Protein AF-A0A4Y2KT86-F1 (afdb_monomer_lite)

InterPro domains:
  IPR012337 Ribonuclease H-like superfamily [SSF53098] (23-105)
  IPR036397 Ribonuclease H superfamily [G3DSA:3.30.420.10] (4-106)

Sequence (106 aa):
MVPKQKWEQGSLIALSKTASVSEWKGKLEKFHTVFQAELMGLKEAIIRASQGNEITKIWTDSLSSVMAVLDRHTPHQLVRDIQSLLPQNRNILVRWIKAHAGYRGS

Organism: Araneus ventricosus (NCBI:txid182803)

Foldseek 3Di:
DDDDDDDDDDWFKWKCQDPDTDTDDDDCPPPPDSLRVQLVVLLVSLVVLQVDPAQMEIETQDPVNVVLLVDPPDPDVSSVSVVVSCVVRVSYHYDYDHDDPDDDDD

pLDDT: mean 72.47, std 19.67, range [26.72, 92.44]

Secondary structure (DSSP, 8-state):
-PPP----SS--EEEESSS-EEE----GGG-SSHHHHHHHHHHHHHHHHHT-SS-EEEEE--HHHHHHHH-TT---HHHHHHHHHHHH-TTEEEEE--S-------

Structure (mmCIF, N/CA/C/O backbone):
data_AF-A0A4Y2KT86-F1
#
_entry.id   AF-A0A4Y2KT86-F1
#
loop_
_atom_site.group_PDB
_atom_site.id
_atom_site.type_symbol
_atom_site.label_atom_id
_atom_site.label_alt_id
_atom_site.label_comp_id
_atom_site.label_asym_id
_atom_site.label_entity_id
_atom_site.label_seq_id
_atom_site.pdbx_PDB_ins_code
_atom_site.Cartn_x
_atom_site.Cartn_y
_atom_site.Cartn_z
_atom_site.occupancy
_atom_site.B_iso_or_equiv
_atom_site.auth_seq_id
_atom_site.auth_comp_id
_atom_site.auth_asym_id
_atom_site.auth_atom_id
_atom_site.pdbx_PDB_model_num
ATOM 1 N N . MET A 1 1 ? -14.467 22.412 -7.698 1.00 26.72 1 MET A N 1
ATOM 2 C CA . MET A 1 1 ? -13.255 22.765 -8.471 1.00 26.72 1 MET A CA 1
ATOM 3 C C . MET A 1 1 ? -12.064 22.101 -7.803 1.00 26.72 1 MET A C 1
ATOM 5 O O . MET A 1 1 ? -11.781 22.430 -6.663 1.00 26.72 1 MET A O 1
ATOM 9 N N . VAL A 1 2 ? -11.429 21.130 -8.458 1.00 29.06 2 VAL A N 1
ATOM 10 C CA . VAL A 1 2 ? -10.185 20.498 -7.978 1.00 29.06 2 VAL A CA 1
ATOM 11 C C . VAL A 1 2 ? -9.026 21.181 -8.716 1.00 29.06 2 VAL A C 1
ATOM 13 O O . VAL A 1 2 ? -9.157 21.362 -9.931 1.00 29.06 2 VAL A O 1
ATOM 16 N N . PRO A 1 3 ? -7.939 21.621 -8.055 1.00 30.84 3 PRO A N 1
ATOM 17 C CA . PRO A 1 3 ? -6.892 22.369 -8.739 1.00 30.84 3 PRO A CA 1
ATOM 18 C C . PRO A 1 3 ? -6.116 21.461 -9.702 1.00 30.84 3 PRO A C 1
ATOM 20 O O . PRO A 1 3 ? -5.751 20.338 -9.361 1.00 30.84 3 PRO A O 1
ATOM 23 N N . LYS A 1 4 ? -5.844 21.971 -10.909 1.00 30.84 4 LYS A N 1
ATOM 24 C CA . LYS A 1 4 ? -4.879 21.394 -11.854 1.00 30.84 4 LYS A CA 1
ATOM 25 C C . LYS A 1 4 ? -3.469 21.625 -11.309 1.00 30.84 4 LYS A C 1
ATOM 27 O O . LYS A 1 4 ? -3.077 22.774 -11.130 1.00 30.84 4 LYS A O 1
ATOM 32 N N . GLN A 1 5 ? -2.700 20.561 -11.109 1.00 38.41 5 GLN A N 1
ATOM 33 C CA . GLN A 1 5 ? -1.267 20.638 -10.818 1.00 38.41 5 GLN A CA 1
ATOM 34 C C . GLN A 1 5 ? -0.475 19.961 -11.945 1.00 38.41 5 GLN A C 1
ATOM 36 O O . GLN A 1 5 ? -0.927 18.985 -12.542 1.00 38.41 5 GLN A O 1
ATOM 41 N N . LY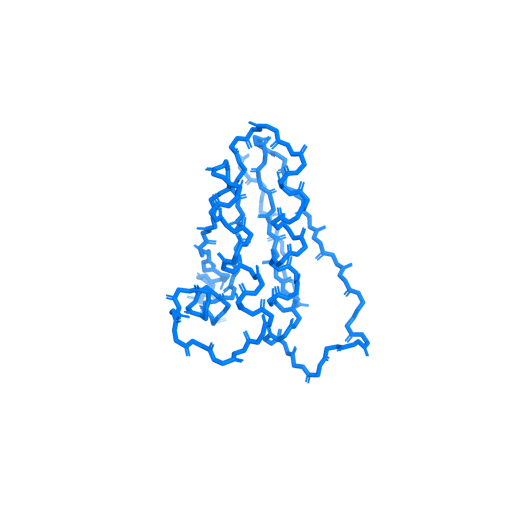S A 1 6 ? 0.648 20.588 -12.302 1.00 28.86 6 LYS A N 1
ATOM 42 C CA . LYS A 1 6 ? 1.642 20.164 -13.300 1.00 28.86 6 LYS A CA 1
ATOM 43 C C . LYS A 1 6 ? 2.625 19.211 -12.607 1.00 28.86 6 LYS A C 1
ATOM 45 O O . LYS A 1 6 ? 2.981 19.480 -11.463 1.00 28.86 6 LYS A O 1
ATOM 50 N N . TRP A 1 7 ? 3.066 18.147 -13.279 1.00 43.28 7 TRP A N 1
ATOM 51 C CA . TRP A 1 7 ? 3.847 17.067 -12.661 1.00 43.28 7 TRP A CA 1
ATOM 52 C C . TRP A 1 7 ? 5.129 16.780 -13.452 1.00 43.28 7 TRP A C 1
ATOM 54 O O . TRP A 1 7 ? 5.055 16.561 -14.659 1.00 43.28 7 TRP A O 1
ATOM 64 N N . GLU A 1 8 ? 6.277 16.750 -12.773 1.00 33.56 8 GLU A N 1
ATOM 65 C CA . GLU A 1 8 ? 7.565 16.274 -13.306 1.00 33.56 8 GLU A CA 1
ATOM 66 C C . GLU A 1 8 ? 8.086 15.091 -12.474 1.00 33.56 8 GLU A C 1
ATOM 68 O O . GLU A 1 8 ? 7.668 14.894 -11.333 1.00 33.56 8 GLU A O 1
ATOM 73 N N . GLN A 1 9 ? 8.934 14.265 -13.096 1.00 36.78 9 GLN A N 1
ATOM 74 C CA . GLN A 1 9 ? 9.235 12.875 -12.736 1.00 36.78 9 GLN A CA 1
ATOM 75 C C . GLN A 1 9 ? 9.608 12.617 -11.256 1.00 36.78 9 GLN A C 1
ATOM 77 O O . GLN A 1 9 ? 10.569 13.169 -10.727 1.00 36.78 9 GLN A O 1
ATOM 82 N N . GLY A 1 10 ? 8.894 11.664 -10.638 1.00 42.84 10 GLY A N 1
ATOM 83 C CA . GLY A 1 10 ? 9.162 11.042 -9.334 1.00 42.84 10 GLY A CA 1
ATOM 84 C C . GLY A 1 10 ? 8.023 10.078 -8.957 1.00 42.84 10 GLY A C 1
ATOM 85 O O . GLY A 1 10 ? 6.878 10.351 -9.297 1.00 42.84 10 GLY A O 1
ATOM 86 N N . SER A 1 11 ? 8.320 8.945 -8.305 1.00 50.09 11 SER A N 1
ATOM 87 C CA . SER A 1 11 ? 7.314 7.969 -7.830 1.00 50.09 11 SER A CA 1
ATOM 88 C C . SER A 1 11 ? 6.321 8.644 -6.875 1.00 50.09 11 SER A C 1
ATOM 90 O O . SER A 1 11 ? 6.736 9.122 -5.816 1.00 50.09 11 SER A O 1
ATOM 92 N N . LEU A 1 12 ? 5.025 8.657 -7.205 1.00 55.06 12 LEU A N 1
ATOM 93 C CA . LEU A 1 12 ? 3.997 9.339 -6.415 1.00 55.06 12 LEU A CA 1
ATOM 94 C C . LEU A 1 12 ? 3.240 8.358 -5.515 1.00 55.06 12 LEU A C 1
ATOM 96 O O . LEU A 1 12 ? 2.549 7.446 -5.972 1.00 55.06 12 LEU A O 1
ATOM 100 N N . ILE A 1 13 ? 3.307 8.599 -4.205 1.00 59.34 13 ILE A N 1
ATOM 101 C CA . ILE A 1 13 ? 2.448 7.930 -3.226 1.00 59.34 13 ILE A CA 1
ATOM 102 C C . ILE A 1 13 ? 1.647 8.998 -2.505 1.00 59.34 13 ILE A C 1
ATOM 104 O O . ILE A 1 13 ? 2.206 9.843 -1.807 1.00 59.34 13 ILE A O 1
ATOM 108 N N . ALA A 1 14 ? 0.334 8.960 -2.709 1.00 58.41 14 ALA A N 1
ATOM 109 C CA . ALA A 1 14 ? -0.605 9.907 -2.134 1.00 58.41 14 ALA A CA 1
ATOM 110 C C . ALA A 1 14 ? -1.429 9.219 -1.043 1.00 58.41 14 ALA A C 1
ATOM 112 O O . ALA A 1 14 ? -2.161 8.258 -1.297 1.00 58.41 14 ALA A O 1
ATOM 113 N N . LEU A 1 15 ? -1.334 9.735 0.179 1.00 57.09 15 LEU A N 1
ATOM 114 C CA . LEU A 1 15 ? -2.203 9.349 1.288 1.00 57.09 15 LEU A CA 1
ATOM 115 C C . LEU A 1 15 ? -3.407 10.286 1.323 1.00 57.09 15 LEU A C 1
ATOM 117 O O . LEU A 1 15 ? -3.222 11.497 1.332 1.00 57.09 15 LEU A O 1
ATOM 121 N N . SER A 1 16 ? -4.625 9.743 1.358 1.00 51.41 16 SER A N 1
ATOM 122 C CA . SER A 1 16 ? -5.846 10.527 1.566 1.00 51.41 16 SER A CA 1
ATOM 123 C C . SER A 1 16 ? -6.540 10.096 2.852 1.00 51.41 16 SER A C 1
ATOM 125 O O . SER A 1 16 ? -7.002 8.955 2.963 1.00 51.41 16 SER A O 1
ATOM 127 N N . LYS A 1 17 ? -6.626 11.024 3.811 1.00 53.59 17 LYS A N 1
ATOM 128 C CA . LYS A 1 17 ? -7.200 10.801 5.147 1.00 53.59 17 LYS A CA 1
ATOM 129 C C . LYS A 1 17 ? -8.421 11.693 5.411 1.00 53.59 17 LYS A C 1
ATOM 131 O O . LYS A 1 17 ? -8.545 12.280 6.467 1.00 53.59 17 LYS A O 1
ATOM 136 N N . THR A 1 18 ? -9.320 11.802 4.428 1.00 43.84 18 THR A N 1
ATOM 137 C CA . THR A 1 18 ? -10.323 12.882 4.270 1.00 43.84 18 THR A CA 1
ATOM 138 C C . THR A 1 18 ? -9.672 14.177 3.755 1.00 43.84 18 THR A C 1
ATOM 140 O O . THR A 1 18 ? -8.992 14.901 4.470 1.00 43.84 18 THR A O 1
ATOM 143 N N . ALA A 1 19 ? -9.796 14.410 2.442 1.00 43.72 19 ALA A N 1
ATOM 144 C CA . ALA A 1 19 ? -9.389 15.610 1.686 1.00 43.72 19 ALA A CA 1
ATOM 145 C C . ALA A 1 19 ? -7.926 16.125 1.771 1.00 43.72 19 ALA A C 1
ATOM 147 O O . ALA A 1 19 ? -7.555 16.965 0.956 1.00 43.72 19 ALA A O 1
ATOM 148 N N . SER A 1 20 ? -7.073 15.622 2.664 1.00 44.66 20 SER A N 1
ATOM 149 C CA . SER A 1 20 ? -5.654 15.986 2.756 1.00 44.66 20 SER A CA 1
ATOM 150 C C . SER A 1 20 ? -4.798 14.969 2.001 1.00 44.66 20 SER A C 1
ATOM 152 O O . SER A 1 20 ? -4.875 13.772 2.274 1.00 44.66 20 SER A O 1
ATOM 154 N N . VAL A 1 21 ? -4.029 15.446 1.016 1.00 51.00 21 VAL A N 1
ATOM 155 C CA . VAL A 1 21 ? -3.038 14.662 0.264 1.00 51.00 21 VAL A CA 1
ATOM 156 C C . VAL A 1 21 ? -1.668 14.942 0.868 1.00 51.00 21 VAL A C 1
ATOM 158 O O . VAL A 1 21 ? -1.242 16.096 0.878 1.00 51.00 21 VAL A O 1
ATOM 161 N N . SER A 1 22 ? -0.976 13.918 1.366 1.00 54.06 22 SER A N 1
ATOM 162 C CA . SER A 1 22 ? 0.435 14.036 1.752 1.00 54.06 22 SER A CA 1
ATOM 163 C C . SER A 1 22 ? 1.337 13.312 0.753 1.00 54.06 22 SER A C 1
ATOM 165 O O . SER A 1 22 ? 1.059 12.180 0.354 1.00 54.06 22 SER A O 1
ATOM 167 N N . GLU A 1 23 ? 2.395 14.007 0.328 1.00 57.62 23 GLU A N 1
ATOM 168 C CA . GLU A 1 23 ? 3.458 13.498 -0.541 1.00 57.62 23 GLU A CA 1
ATOM 169 C C . GLU A 1 23 ? 4.608 12.986 0.332 1.00 57.62 23 GLU A C 1
ATOM 171 O O . GLU A 1 23 ? 5.045 13.668 1.264 1.00 57.62 23 GLU A O 1
ATOM 176 N N . TRP A 1 24 ? 5.116 11.789 0.034 1.00 58.12 24 TRP A N 1
ATOM 177 C CA . TRP A 1 24 ? 6.326 11.274 0.667 1.00 58.12 24 TRP A CA 1
ATOM 178 C C . TRP A 1 24 ? 7.514 11.351 -0.291 1.00 58.12 24 TRP A C 1
ATOM 180 O O . TRP A 1 24 ? 7.457 10.835 -1.404 1.00 58.12 24 TRP A O 1
ATOM 190 N N . LYS A 1 25 ? 8.610 11.964 0.170 1.00 56.00 25 LYS A N 1
ATOM 191 C CA . LYS A 1 25 ? 9.894 12.031 -0.536 1.00 56.00 25 LYS A CA 1
ATOM 192 C C . LYS A 1 25 ? 10.975 11.397 0.334 1.00 56.00 25 LYS A C 1
ATOM 194 O O . LYS A 1 25 ? 11.408 11.984 1.322 1.00 56.00 25 LYS A O 1
ATOM 199 N N . GLY A 1 26 ? 11.383 10.182 -0.017 1.00 55.66 26 GLY A N 1
ATOM 200 C CA . GLY A 1 26 ? 12.488 9.472 0.627 1.00 55.66 26 GLY A CA 1
ATOM 201 C C . GLY A 1 26 ? 13.805 9.641 -0.117 1.00 55.66 26 GLY A C 1
ATOM 202 O O . GLY A 1 26 ? 13.828 9.729 -1.344 1.00 55.66 26 GLY A O 1
ATOM 203 N N . LYS A 1 27 ? 14.922 9.643 0.618 1.00 54.16 27 LYS A N 1
ATOM 204 C CA . LYS A 1 27 ? 16.263 9.653 0.023 1.00 54.16 27 LYS A CA 1
ATOM 205 C C . LYS A 1 27 ? 16.544 8.289 -0.625 1.00 54.16 27 LYS A C 1
ATOM 207 O O . LYS A 1 27 ? 16.510 7.263 0.051 1.00 54.16 27 LYS A O 1
ATOM 212 N N . LEU A 1 28 ? 16.828 8.295 -1.927 1.00 54.25 28 LEU A N 1
ATOM 213 C CA . LEU A 1 28 ? 17.017 7.099 -2.760 1.00 54.25 28 LEU A CA 1
ATOM 214 C C . LEU A 1 28 ? 18.345 6.355 -2.539 1.00 54.25 28 LEU A C 1
ATOM 216 O O . LEU A 1 28 ? 18.517 5.280 -3.096 1.00 54.25 28 LEU A O 1
ATOM 220 N N . GLU A 1 29 ? 19.269 6.879 -1.726 1.00 53.88 29 GLU A N 1
ATOM 221 C CA . GLU A 1 29 ? 20.651 6.367 -1.605 1.00 53.88 29 GLU A CA 1
ATOM 222 C C . GLU A 1 29 ? 20.775 4.883 -1.203 1.00 53.88 29 GLU A C 1
ATOM 224 O O . GLU A 1 29 ? 21.845 4.305 -1.359 1.00 53.88 29 GLU A O 1
ATOM 229 N N . LYS A 1 30 ? 19.703 4.248 -0.707 1.00 53.34 30 LYS A N 1
ATOM 230 C CA . LYS A 1 30 ? 19.662 2.816 -0.354 1.00 53.34 30 LYS A CA 1
ATOM 231 C C . LYS A 1 30 ? 18.908 1.921 -1.346 1.00 53.34 30 LYS A C 1
ATOM 233 O O . LYS A 1 30 ? 18.857 0.713 -1.121 1.00 53.34 30 LYS A O 1
ATOM 238 N N . PHE A 1 31 ? 18.297 2.466 -2.398 1.00 60.53 31 PHE A N 1
ATOM 239 C CA . PHE A 1 31 ? 17.483 1.687 -3.338 1.00 60.53 31 PHE A CA 1
ATOM 240 C C . PHE A 1 31 ? 18.188 1.582 -4.683 1.00 60.53 31 PHE A C 1
ATOM 242 O O . PHE A 1 31 ? 18.495 2.584 -5.318 1.00 60.53 31 PHE A O 1
ATOM 249 N N . HIS A 1 32 ? 18.424 0.353 -5.132 1.00 70.75 32 HIS A N 1
ATOM 250 C CA . HIS A 1 32 ? 19.145 0.101 -6.378 1.00 70.75 32 HIS A CA 1
ATOM 251 C C . HIS A 1 32 ? 18.231 0.160 -7.611 1.00 70.75 32 HIS A C 1
ATOM 253 O O . HIS A 1 32 ? 18.717 0.146 -8.737 1.00 70.75 32 HIS A O 1
ATOM 259 N N . THR A 1 33 ? 16.906 0.223 -7.421 1.00 82.75 33 THR A N 1
ATOM 260 C CA . THR A 1 33 ? 15.919 0.280 -8.511 1.00 82.75 33 THR A CA 1
ATOM 261 C C . THR A 1 33 ? 14.728 1.169 -8.149 1.00 82.75 33 THR A C 1
ATOM 263 O O . THR A 1 33 ? 14.363 1.289 -6.977 1.00 82.75 33 THR A O 1
ATOM 266 N N . VAL A 1 34 ? 14.074 1.733 -9.171 1.00 82.44 34 VAL A N 1
ATOM 267 C CA . VAL A 1 34 ? 12.809 2.480 -9.027 1.00 82.44 34 VAL A CA 1
ATOM 268 C C . VAL A 1 34 ? 11.741 1.616 -8.351 1.00 82.44 34 VAL A C 1
ATOM 270 O O . VAL A 1 34 ? 11.093 2.064 -7.414 1.00 82.44 34 VAL A O 1
ATOM 273 N N . PHE A 1 35 ? 11.643 0.341 -8.732 1.00 83.38 35 PHE A N 1
ATOM 274 C CA . PHE A 1 35 ? 10.706 -0.613 -8.137 1.00 83.38 35 PHE A CA 1
ATOM 275 C C . PHE A 1 35 ? 10.903 -0.793 -6.620 1.00 83.38 35 PHE A C 1
ATOM 277 O O . PHE A 1 35 ? 9.939 -0.797 -5.857 1.00 83.38 35 PHE A O 1
ATOM 284 N N . GLN A 1 36 ? 12.149 -0.894 -6.148 1.00 86.25 36 GLN A N 1
ATOM 285 C CA . GLN A 1 36 ? 12.431 -0.975 -4.709 1.00 86.25 36 GLN A CA 1
ATOM 286 C C . GLN A 1 36 ? 12.072 0.318 -3.970 1.00 86.25 36 GLN A C 1
ATOM 288 O O . GLN A 1 36 ? 11.585 0.254 -2.840 1.00 86.25 36 GLN A O 1
ATOM 293 N N . ALA A 1 37 ? 12.299 1.475 -4.594 1.00 84.69 37 ALA A N 1
ATOM 294 C CA . ALA A 1 37 ? 11.939 2.766 -4.019 1.00 84.69 37 ALA A CA 1
ATOM 295 C C . ALA A 1 37 ? 10.416 2.935 -3.899 1.00 84.69 37 ALA A C 1
ATOM 297 O O . ALA A 1 37 ? 9.929 3.360 -2.852 1.00 84.69 37 ALA A O 1
ATOM 298 N N . GLU A 1 38 ? 9.671 2.537 -4.931 1.00 86.19 38 GLU A N 1
ATOM 299 C CA . GLU A 1 38 ? 8.204 2.532 -4.947 1.00 86.19 38 GLU A CA 1
ATOM 300 C C . GLU A 1 38 ? 7.634 1.606 -3.863 1.00 86.19 38 GLU A C 1
ATOM 302 O O . GLU A 1 38 ? 6.775 2.017 -3.080 1.00 86.19 38 GLU A O 1
ATOM 307 N N . LEU A 1 39 ? 8.163 0.381 -3.745 1.00 89.19 39 LEU A N 1
ATOM 308 C CA . LEU A 1 39 ? 7.774 -0.554 -2.686 1.00 89.19 39 LEU A CA 1
ATOM 309 C C . LEU A 1 39 ? 8.080 -0.005 -1.290 1.00 89.19 39 LEU A C 1
ATOM 311 O O . LEU A 1 39 ? 7.255 -0.133 -0.385 1.00 89.19 39 LEU A O 1
ATOM 315 N N . MET A 1 40 ? 9.245 0.617 -1.093 1.00 88.94 40 MET A N 1
ATOM 316 C CA . MET A 1 40 ? 9.582 1.194 0.207 1.00 88.94 40 MET A CA 1
ATOM 317 C C . MET A 1 40 ? 8.668 2.366 0.557 1.00 88.94 40 MET A C 1
ATOM 319 O O . MET A 1 40 ? 8.177 2.442 1.683 1.00 88.94 40 MET A O 1
ATOM 323 N N . GLY A 1 41 ? 8.401 3.254 -0.400 1.00 87.75 41 GLY A N 1
ATOM 324 C CA . GLY A 1 41 ? 7.450 4.337 -0.195 1.00 87.75 41 GLY A CA 1
ATOM 325 C C . GLY A 1 41 ? 6.064 3.797 0.170 1.00 87.75 41 GLY A C 1
ATOM 326 O O . GLY A 1 41 ? 5.406 4.339 1.057 1.00 87.75 41 GLY A O 1
ATOM 327 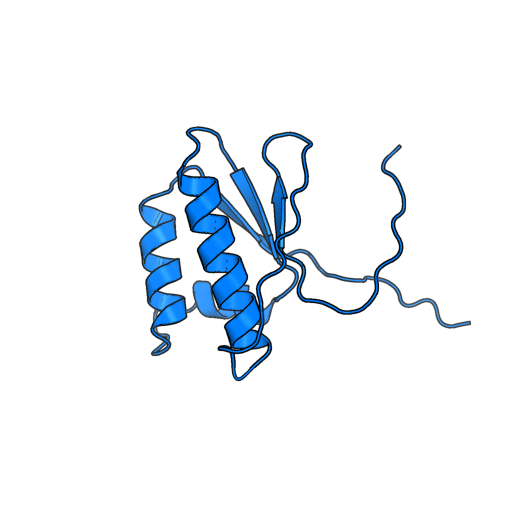N N . LEU A 1 42 ? 5.632 2.696 -0.458 1.00 88.69 42 LEU A N 1
ATOM 328 C CA . LEU A 1 42 ? 4.339 2.076 -0.171 1.00 88.69 42 LEU A CA 1
ATOM 329 C C . LEU A 1 42 ? 4.311 1.490 1.245 1.00 88.69 42 LEU A C 1
ATOM 331 O O . LEU A 1 42 ? 3.342 1.700 1.975 1.00 88.69 42 LEU A O 1
ATOM 335 N N . LYS A 1 43 ? 5.388 0.815 1.663 1.00 90.06 43 LYS A N 1
ATOM 336 C CA . LYS A 1 43 ? 5.555 0.304 3.031 1.00 90.06 43 LYS A CA 1
ATOM 337 C C . LYS A 1 43 ? 5.471 1.430 4.064 1.00 90.06 43 LYS A C 1
ATOM 339 O O . LYS A 1 43 ? 4.722 1.317 5.030 1.00 90.06 43 LYS A O 1
ATOM 344 N N . GLU A 1 44 ? 6.192 2.523 3.845 1.00 88.00 44 GL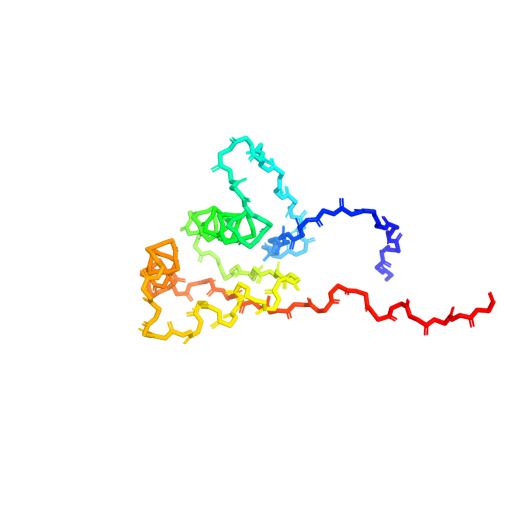U A N 1
ATOM 345 C CA . GLU A 1 44 ? 6.212 3.676 4.751 1.00 88.00 44 GLU A CA 1
ATOM 346 C C . GLU A 1 44 ? 4.846 4.377 4.820 1.00 88.00 44 GLU A C 1
ATOM 348 O O . GLU A 1 44 ? 4.376 4.739 5.899 1.00 88.00 44 GLU A O 1
ATOM 353 N N . ALA A 1 45 ? 4.156 4.506 3.685 1.00 87.31 45 ALA A N 1
ATOM 354 C CA . ALA A 1 45 ? 2.801 5.041 3.629 1.00 87.31 45 ALA A CA 1
ATOM 355 C C . ALA A 1 45 ? 1.811 4.184 4.440 1.00 87.31 45 ALA A C 1
ATOM 357 O O . ALA A 1 45 ? 0.987 4.729 5.176 1.00 87.31 45 ALA A O 1
ATOM 358 N N . ILE A 1 46 ? 1.927 2.853 4.363 1.00 89.06 46 ILE A N 1
ATOM 359 C CA . ILE A 1 46 ? 1.129 1.912 5.164 1.00 89.06 46 ILE A CA 1
ATOM 360 C C . ILE A 1 46 ? 1.439 2.065 6.656 1.00 89.06 46 ILE A C 1
ATOM 362 O O . ILE A 1 46 ? 0.512 2.169 7.455 1.00 89.06 46 ILE A O 1
ATOM 366 N N . ILE A 1 47 ? 2.716 2.137 7.043 1.00 89.06 47 ILE A N 1
ATOM 367 C CA . ILE A 1 47 ? 3.122 2.330 8.446 1.00 89.06 47 ILE A CA 1
ATOM 368 C C . ILE A 1 47 ? 2.564 3.648 8.994 1.00 89.06 47 ILE A C 1
ATOM 370 O O . ILE A 1 47 ? 1.986 3.673 10.078 1.00 89.06 47 ILE A O 1
ATOM 374 N N . ARG A 1 48 ? 2.644 4.748 8.244 1.00 85.88 48 ARG A N 1
ATOM 375 C CA . ARG A 1 48 ? 2.072 6.034 8.678 1.00 85.88 48 ARG A CA 1
ATOM 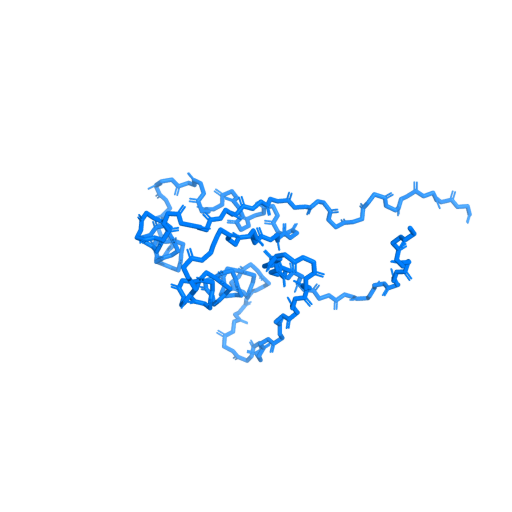376 C C . ARG A 1 48 ? 0.552 5.992 8.783 1.00 85.88 48 ARG A C 1
ATOM 378 O O . ARG A 1 48 ? -0.013 6.516 9.738 1.00 85.88 48 ARG A O 1
ATOM 385 N N . ALA A 1 49 ? -0.113 5.353 7.825 1.00 86.00 49 ALA A N 1
ATOM 386 C CA . ALA A 1 49 ? -1.560 5.181 7.856 1.00 86.00 49 ALA A CA 1
ATOM 387 C C . ALA A 1 49 ? -2.014 4.278 9.019 1.00 86.00 49 ALA A C 1
ATOM 389 O O . ALA A 1 49 ? -3.069 4.534 9.595 1.00 86.00 49 ALA A O 1
ATOM 390 N N . SER A 1 50 ? -1.199 3.289 9.415 1.00 86.62 50 SER A N 1
ATOM 391 C CA . SER A 1 50 ? -1.492 2.367 10.526 1.00 86.62 50 SER A CA 1
ATOM 392 C C . SER A 1 50 ? -1.584 3.041 11.892 1.00 86.62 50 SER A C 1
ATOM 394 O O . SER A 1 50 ? -2.258 2.541 12.783 1.00 86.62 50 SER A O 1
ATOM 396 N N . GLN A 1 51 ? -0.953 4.206 12.053 1.00 85.62 51 GLN A N 1
ATOM 397 C CA . GLN A 1 51 ? -0.996 4.976 13.298 1.00 85.62 51 GLN A CA 1
ATOM 398 C C . GLN A 1 51 ? -2.358 5.654 13.526 1.00 85.62 51 GLN A C 1
ATOM 400 O O . GLN A 1 51 ? -2.616 6.177 14.608 1.00 85.62 51 GLN A O 1
ATOM 405 N N . GLY A 1 52 ? -3.222 5.702 12.506 1.00 80.44 52 GLY A N 1
ATOM 406 C CA . GLY A 1 52 ? -4.562 6.268 12.599 1.00 80.44 52 GLY A CA 1
ATOM 407 C C . GLY A 1 52 ? -5.648 5.204 12.746 1.00 80.44 52 GLY A C 1
ATOM 408 O O . GLY A 1 52 ? -5.589 4.145 12.133 1.00 80.44 52 GLY A O 1
ATOM 409 N N . ASN A 1 53 ? -6.715 5.542 13.470 1.00 80.12 53 ASN A N 1
ATOM 410 C CA . ASN A 1 53 ? -7.902 4.685 13.582 1.00 80.12 53 ASN A CA 1
ATOM 411 C C . ASN A 1 53 ? -8.908 4.874 12.431 1.00 80.12 53 ASN A C 1
ATOM 413 O O . ASN A 1 53 ? -9.934 4.203 12.389 1.00 80.12 53 ASN A O 1
ATOM 417 N N . GLU A 1 54 ? -8.634 5.789 11.503 1.00 83.56 54 GLU A N 1
ATOM 418 C CA . GLU A 1 54 ? -9.530 6.125 10.399 1.00 83.56 54 GLU A CA 1
ATOM 419 C C . GLU A 1 54 ? -9.211 5.335 9.135 1.00 83.56 54 GLU A C 1
ATOM 421 O O . GLU A 1 54 ? -8.058 4.985 8.863 1.00 83.56 54 GLU A O 1
ATOM 426 N N . ILE A 1 55 ? -10.240 5.133 8.309 1.00 85.12 55 ILE A N 1
ATOM 427 C CA . ILE A 1 55 ? -10.068 4.515 7.000 1.00 85.12 55 ILE A CA 1
ATOM 428 C C . ILE A 1 55 ? -9.198 5.423 6.124 1.00 85.12 55 ILE A C 1
ATOM 430 O O . ILE A 1 55 ? -9.611 6.515 5.734 1.00 85.12 55 ILE A O 1
ATOM 434 N N . THR A 1 56 ? -8.007 4.946 5.775 1.00 86.12 56 THR A N 1
ATOM 435 C CA . THR A 1 56 ? -7.020 5.688 4.988 1.00 86.12 56 THR A CA 1
ATOM 436 C C . THR A 1 56 ? -6.851 5.036 3.623 1.00 86.12 56 THR A C 1
ATOM 438 O O . THR A 1 56 ? -6.597 3.835 3.513 1.00 86.12 56 THR A O 1
ATOM 441 N N . LYS A 1 57 ? -6.985 5.832 2.558 1.00 87.50 57 LYS A N 1
ATOM 442 C CA . LYS A 1 57 ? -6.776 5.366 1.182 1.00 87.50 57 LYS A CA 1
ATOM 443 C C . LYS A 1 57 ? -5.375 5.753 0.725 1.00 87.50 57 LYS A C 1
ATOM 445 O O . LYS A 1 57 ? -5.035 6.935 0.733 1.00 87.50 57 LYS A O 1
ATOM 450 N N . ILE A 1 58 ? -4.591 4.762 0.316 1.00 87.69 58 ILE A N 1
ATOM 451 C CA . ILE A 1 58 ? -3.249 4.933 -0.240 1.00 87.69 58 ILE A CA 1
ATOM 452 C C . ILE A 1 58 ? -3.338 4.743 -1.746 1.00 87.69 58 ILE A C 1
ATOM 454 O O . ILE A 1 58 ? -3.756 3.682 -2.212 1.00 87.69 58 ILE A O 1
ATOM 458 N N . TRP A 1 59 ? -2.941 5.762 -2.495 1.00 86.94 59 TRP A N 1
ATOM 459 C CA . TRP A 1 59 ? -2.888 5.725 -3.948 1.00 86.94 59 TRP A CA 1
ATOM 460 C C . TRP A 1 59 ? -1.437 5.635 -4.398 1.00 86.94 59 TRP A C 1
ATOM 462 O O . TRP A 1 59 ? -0.610 6.444 -3.981 1.00 86.94 59 TRP A O 1
ATOM 472 N N . THR A 1 60 ? -1.142 4.658 -5.247 1.00 86.38 60 THR A N 1
ATOM 473 C CA . THR A 1 60 ? 0.167 4.492 -5.886 1.00 86.38 60 THR A CA 1
ATOM 474 C C . THR A 1 60 ? -0.007 4.444 -7.397 1.00 86.38 60 THR A C 1
ATOM 476 O O . THR A 1 60 ? -0.977 3.865 -7.896 1.00 86.38 60 THR A O 1
ATOM 479 N N . ASP A 1 61 ? 0.910 5.070 -8.125 1.00 84.00 61 ASP A N 1
ATOM 480 C CA . ASP A 1 61 ? 0.959 5.030 -9.585 1.00 84.00 61 ASP A CA 1
ATOM 481 C C . ASP A 1 61 ? 1.730 3.834 -10.156 1.00 84.00 61 ASP A C 1
ATOM 483 O O . ASP A 1 61 ? 1.541 3.461 -11.320 1.00 84.00 61 ASP A O 1
ATOM 487 N N . SER A 1 62 ? 2.510 3.164 -9.310 1.00 86.06 62 SER A N 1
ATOM 488 C CA . SER A 1 62 ? 3.275 1.971 -9.649 1.00 86.06 62 SER A CA 1
ATOM 489 C C . SER A 1 62 ? 2.383 0.734 -9.751 1.00 86.06 62 SER A C 1
ATOM 491 O O . SER A 1 62 ? 2.089 0.047 -8.766 1.00 86.06 62 SER A O 1
ATOM 493 N N . LEU A 1 63 ? 1.977 0.405 -10.981 1.00 85.69 63 LEU A N 1
ATOM 494 C CA . LEU A 1 63 ? 1.257 -0.839 -11.263 1.00 85.69 63 LEU A CA 1
ATOM 495 C C . LEU A 1 63 ? 2.089 -2.065 -10.851 1.00 85.69 63 LEU A C 1
ATOM 497 O O . LEU A 1 63 ? 1.543 -3.014 -10.294 1.00 85.69 63 LEU A O 1
ATOM 501 N N . SER A 1 64 ? 3.407 -2.025 -11.069 1.00 86.38 64 SER A N 1
ATOM 502 C CA . SER A 1 64 ? 4.341 -3.082 -10.667 1.00 86.38 64 SER A CA 1
ATOM 503 C C . SER A 1 64 ? 4.328 -3.328 -9.161 1.00 86.38 64 SER A C 1
ATOM 505 O O . SER A 1 64 ? 4.276 -4.482 -8.743 1.00 86.38 64 SER A O 1
ATOM 507 N N . SER A 1 65 ? 4.320 -2.274 -8.339 1.00 87.44 65 SER A N 1
ATOM 508 C CA . SER A 1 65 ? 4.268 -2.417 -6.878 1.00 87.44 65 SER A CA 1
ATOM 509 C C . SER A 1 65 ? 2.954 -3.041 -6.415 1.00 87.44 65 SER A C 1
ATOM 511 O O . SER A 1 65 ? 2.957 -3.928 -5.564 1.00 87.44 65 SER A O 1
ATOM 513 N N . VAL A 1 66 ? 1.828 -2.634 -7.011 1.00 88.69 66 VAL A N 1
ATOM 514 C CA . VAL A 1 66 ? 0.510 -3.206 -6.693 1.00 88.69 66 VAL A CA 1
ATOM 515 C C . VAL A 1 66 ? 0.445 -4.680 -7.080 1.00 88.69 66 VAL A C 1
ATOM 517 O O . VAL A 1 66 ? 0.019 -5.501 -6.271 1.00 88.69 66 VAL A O 1
ATOM 520 N N . MET A 1 67 ? 0.906 -5.033 -8.281 1.00 89.62 67 MET A N 1
ATOM 521 C CA . MET A 1 67 ? 0.921 -6.424 -8.742 1.00 89.62 67 MET A CA 1
ATOM 522 C C . MET A 1 67 ? 1.828 -7.300 -7.880 1.00 89.62 67 MET A C 1
ATOM 524 O O . MET A 1 67 ? 1.433 -8.404 -7.519 1.00 89.62 67 MET A O 1
ATOM 528 N N . ALA A 1 68 ? 2.992 -6.789 -7.477 1.00 89.81 68 ALA A N 1
ATOM 529 C CA . ALA A 1 68 ? 3.884 -7.504 -6.576 1.00 89.81 68 ALA A CA 1
ATOM 530 C C . ALA A 1 68 ? 3.215 -7.782 -5.221 1.00 89.81 68 ALA A C 1
ATOM 532 O O . ALA A 1 68 ? 3.249 -8.910 -4.745 1.00 89.81 68 ALA A O 1
ATOM 533 N N . VAL A 1 69 ? 2.546 -6.791 -4.621 1.00 89.56 69 VAL A N 1
ATOM 534 C CA . VAL A 1 69 ? 1.831 -6.966 -3.342 1.00 89.56 69 VAL A CA 1
ATOM 535 C C . VAL A 1 69 ? 0.666 -7.956 -3.455 1.00 89.56 69 VAL A C 1
ATOM 537 O O . VAL A 1 69 ? 0.364 -8.647 -2.482 1.00 89.56 69 VAL A O 1
ATOM 540 N N . LEU A 1 70 ? 0.030 -8.072 -4.622 1.00 89.12 70 LEU A N 1
ATOM 541 C CA . LEU A 1 70 ? -1.017 -9.071 -4.871 1.00 89.12 70 LEU A CA 1
ATOM 542 C C . LEU A 1 70 ? -0.460 -10.486 -5.108 1.00 89.12 70 LEU A C 1
ATOM 544 O O . LEU A 1 70 ? -1.178 -11.466 -4.887 1.00 89.12 70 LEU A O 1
ATOM 548 N N . ASP A 1 71 ? 0.801 -10.612 -5.524 1.00 89.88 71 ASP A N 1
ATOM 549 C CA . ASP A 1 71 ? 1.457 -11.900 -5.742 1.00 89.88 71 ASP A CA 1
ATOM 550 C C . ASP A 1 71 ? 1.825 -12.580 -4.414 1.00 89.88 71 ASP A C 1
ATOM 552 O O . ASP A 1 71 ? 2.817 -12.262 -3.753 1.00 89.88 71 ASP A O 1
ATOM 556 N N . ARG A 1 72 ? 1.026 -13.583 -4.040 1.00 81.31 72 ARG A N 1
ATOM 557 C CA . ARG A 1 72 ? 1.194 -14.373 -2.811 1.00 81.31 72 ARG A CA 1
ATOM 558 C C . ARG A 1 72 ? 2.464 -15.230 -2.785 1.00 81.31 72 ARG A C 1
ATOM 560 O O . ARG A 1 72 ? 2.861 -15.659 -1.705 1.00 81.31 72 ARG A O 1
ATOM 567 N N . HIS A 1 73 ? 3.089 -15.498 -3.931 1.00 87.56 73 HIS A N 1
ATOM 568 C CA . HIS A 1 73 ? 4.245 -16.395 -4.034 1.00 87.56 73 HIS A CA 1
ATOM 569 C C . HIS A 1 73 ? 5.569 -15.659 -4.240 1.00 87.56 73 HIS A C 1
ATOM 571 O O . HIS A 1 73 ? 6.607 -16.295 -4.433 1.00 87.56 73 HIS A O 1
ATOM 577 N N . THR A 1 74 ? 5.566 -14.330 -4.138 1.00 87.00 74 THR A N 1
ATOM 578 C CA . THR A 1 74 ? 6.772 -13.530 -4.327 1.00 87.00 74 THR A CA 1
ATOM 579 C C . THR A 1 74 ? 7.907 -13.942 -3.367 1.00 87.00 74 THR A C 1
ATOM 581 O O . THR A 1 74 ? 7.696 -14.098 -2.152 1.00 87.00 74 THR A O 1
ATOM 584 N N . PRO A 1 75 ? 9.146 -14.118 -3.867 1.00 86.12 75 PRO A N 1
ATOM 585 C CA . PRO A 1 75 ? 10.324 -14.303 -3.022 1.00 86.12 75 PRO A CA 1
ATOM 586 C C . PRO A 1 75 ? 10.840 -12.973 -2.446 1.00 86.12 75 PRO A C 1
ATOM 588 O O . PRO A 1 75 ? 11.755 -12.971 -1.626 1.00 86.12 75 PRO A O 1
ATOM 591 N N . HIS A 1 76 ? 10.284 -11.830 -2.863 1.00 88.75 76 HIS A N 1
ATOM 592 C CA . HIS A 1 76 ? 10.806 -10.519 -2.497 1.00 88.75 76 HIS A CA 1
ATOM 593 C C . HIS A 1 76 ? 10.417 -10.142 -1.059 1.00 88.75 76 HIS A C 1
ATOM 595 O O . HIS A 1 76 ? 9.263 -9.816 -0.777 1.00 88.75 76 HIS A O 1
ATOM 601 N N . GLN A 1 77 ? 11.392 -10.122 -0.145 1.00 89.62 77 GLN A N 1
ATOM 602 C CA . GLN A 1 77 ? 11.163 -9.884 1.289 1.00 89.62 77 GLN A CA 1
ATOM 603 C C . GLN A 1 77 ? 10.384 -8.590 1.573 1.00 89.62 77 GLN A C 1
ATOM 605 O O . GLN A 1 77 ? 9.433 -8.591 2.342 1.00 89.62 77 GLN A O 1
ATOM 610 N N . LEU A 1 78 ? 10.724 -7.497 0.885 1.00 88.81 78 LEU A N 1
ATOM 611 C CA . LEU A 1 78 ? 10.058 -6.196 1.044 1.00 88.81 78 LEU A CA 1
ATOM 612 C C . LEU A 1 78 ? 8.556 -6.255 0.708 1.00 88.81 78 LEU A C 1
ATOM 614 O O . LEU A 1 78 ? 7.753 -5.560 1.322 1.00 88.81 78 LEU A O 1
ATOM 618 N N . VAL A 1 79 ? 8.175 -7.111 -0.243 1.00 90.81 79 VAL A N 1
ATOM 619 C CA . VAL A 1 79 ? 6.775 -7.309 -0.627 1.00 90.81 79 VAL A CA 1
ATOM 620 C C . VAL A 1 79 ? 6.055 -8.148 0.426 1.00 90.81 79 VAL A C 1
ATOM 622 O O . VAL A 1 79 ? 4.941 -7.804 0.810 1.00 90.81 79 VAL A O 1
ATOM 625 N N . ARG A 1 80 ? 6.714 -9.183 0.964 1.00 92.44 80 ARG A N 1
ATOM 626 C CA . ARG A 1 80 ? 6.181 -9.983 2.080 1.00 92.44 80 ARG A CA 1
ATOM 627 C C . ARG A 1 80 ? 5.937 -9.139 3.326 1.00 92.44 80 ARG A C 1
ATOM 629 O O . ARG A 1 80 ? 4.899 -9.282 3.968 1.00 92.44 80 ARG A O 1
ATOM 636 N N . ASP A 1 81 ? 6.847 -8.218 3.632 1.00 91.62 81 ASP A N 1
ATOM 637 C CA . ASP A 1 81 ? 6.669 -7.268 4.729 1.00 91.62 81 ASP A CA 1
ATOM 638 C C . ASP A 1 81 ? 5.388 -6.443 4.528 1.00 91.62 81 ASP A C 1
ATOM 640 O O .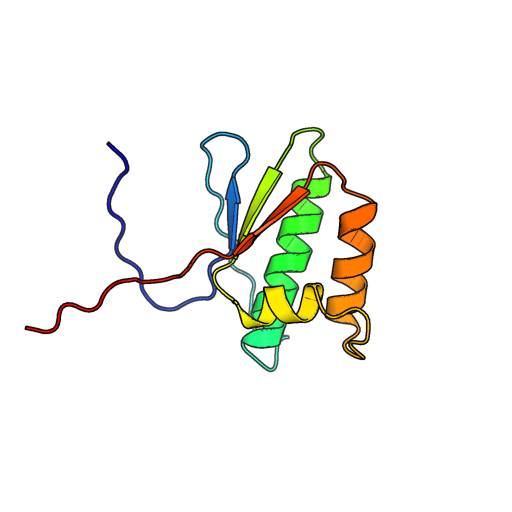 ASP A 1 81 ? 4.546 -6.379 5.421 1.00 91.62 81 ASP A O 1
ATOM 644 N N . ILE A 1 82 ? 5.194 -5.863 3.337 1.00 91.31 82 ILE A N 1
ATOM 645 C CA . ILE A 1 82 ? 3.978 -5.107 2.995 1.00 91.31 82 ILE A CA 1
ATOM 646 C C . ILE A 1 82 ? 2.726 -5.988 3.113 1.00 91.31 82 ILE A C 1
ATOM 648 O O . ILE A 1 82 ? 1.735 -5.577 3.719 1.00 91.31 82 ILE A O 1
ATOM 652 N N . GLN A 1 83 ? 2.773 -7.213 2.586 1.00 92.06 83 GLN A N 1
ATOM 653 C CA . GLN A 1 83 ? 1.674 -8.177 2.663 1.00 92.06 83 GLN A CA 1
ATOM 654 C C . GLN A 1 83 ? 1.307 -8.535 4.104 1.00 92.06 83 GLN A C 1
ATOM 656 O O . GLN A 1 83 ? 0.132 -8.735 4.387 1.00 92.06 83 GLN A O 1
ATOM 661 N N . SER A 1 84 ? 2.274 -8.587 5.024 1.00 91.56 84 SER A N 1
ATOM 662 C CA . SER A 1 84 ? 2.011 -8.837 6.447 1.00 91.56 84 SER A CA 1
ATOM 663 C C . SER A 1 84 ? 1.406 -7.633 7.180 1.00 91.56 84 SER A C 1
ATOM 665 O O . SER A 1 84 ? 0.622 -7.815 8.112 1.00 91.56 84 SER A O 1
ATOM 667 N N . LEU A 1 85 ? 1.712 -6.408 6.735 1.00 90.12 85 LEU A N 1
ATOM 668 C CA . LEU A 1 85 ? 1.196 -5.172 7.328 1.00 90.12 85 LEU A CA 1
ATOM 669 C C . LEU A 1 85 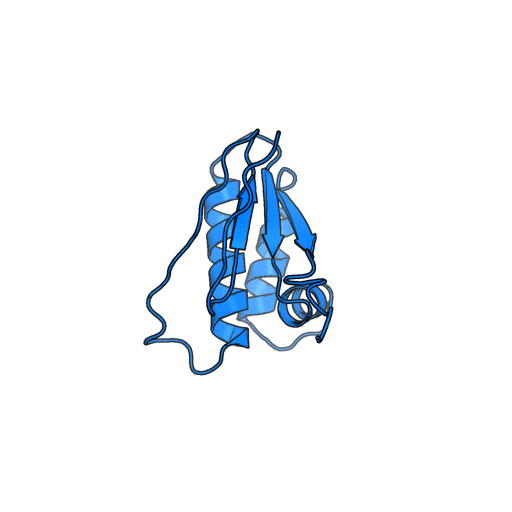? -0.272 -4.916 6.965 1.00 90.12 85 LEU A C 1
ATOM 671 O O . LEU A 1 85 ? -1.015 -4.373 7.780 1.00 90.12 85 LEU A O 1
ATOM 675 N N . LEU A 1 86 ? -0.719 -5.293 5.764 1.00 87.25 86 LEU A N 1
ATOM 676 C CA . LEU A 1 86 ? -2.086 -5.003 5.310 1.00 87.25 86 LEU A CA 1
ATOM 677 C C . LEU A 1 86 ? -3.183 -5.689 6.161 1.00 87.25 86 LEU A C 1
ATOM 679 O O . LEU A 1 86 ? -4.109 -4.993 6.579 1.00 87.25 86 LEU A O 1
ATOM 683 N N . PRO A 1 87 ? -3.105 -6.994 6.505 1.00 85.56 87 PRO A N 1
ATOM 684 C CA . PRO A 1 87 ? -4.094 -7.658 7.361 1.00 85.56 87 PRO A CA 1
ATOM 685 C C . PRO A 1 87 ? -4.157 -7.107 8.789 1.00 85.56 87 PRO A C 1
ATOM 687 O O . PRO A 1 87 ? -5.222 -7.137 9.409 1.00 85.56 87 PRO A O 1
ATOM 690 N N . GLN A 1 88 ? -3.029 -6.609 9.308 1.00 84.50 88 GLN A N 1
ATOM 691 C CA . GLN A 1 88 ? -2.946 -5.990 10.636 1.00 84.50 88 GLN A CA 1
ATOM 692 C C . GLN A 1 88 ? -3.632 -4.617 10.663 1.00 84.50 88 GLN A C 1
ATOM 694 O O . GLN A 1 88 ? -4.107 -4.181 11.706 1.00 84.50 88 GLN A O 1
ATOM 699 N N . ASN A 1 89 ? -3.753 -3.969 9.501 1.00 84.94 89 ASN A N 1
ATOM 700 C CA . ASN A 1 89 ? -4.239 -2.606 9.357 1.00 84.94 89 ASN A CA 1
ATOM 701 C C . ASN A 1 89 ? -5.492 -2.550 8.479 1.00 84.94 89 ASN A C 1
ATOM 703 O O . ASN A 1 89 ? -5.489 -1.980 7.389 1.00 84.94 89 ASN A O 1
ATOM 707 N N . ARG A 1 90 ? -6.595 -3.125 8.978 1.00 81.94 90 ARG A N 1
ATOM 708 C CA . ARG A 1 90 ? -7.881 -3.248 8.253 1.00 81.94 90 ARG A CA 1
ATOM 709 C C . ARG A 1 90 ? -8.481 -1.917 7.783 1.00 81.94 90 ARG A C 1
ATOM 711 O O . ARG A 1 90 ? -9.323 -1.910 6.891 1.00 81.94 90 ARG A O 1
ATOM 718 N N . ASN A 1 91 ? -8.038 -0.803 8.361 1.00 85.44 91 ASN A N 1
ATOM 719 C CA . ASN A 1 91 ? -8.462 0.544 7.990 1.00 85.44 91 ASN A CA 1
ATOM 720 C C . ASN A 1 91 ? -7.729 1.079 6.744 1.00 85.44 91 ASN A C 1
ATOM 722 O O . ASN A 1 91 ? -8.040 2.165 6.267 1.00 85.44 91 ASN A O 1
ATOM 726 N N . ILE A 1 92 ? -6.756 0.351 6.194 1.00 89.31 92 ILE A N 1
ATOM 727 C CA . ILE A 1 92 ? -5.955 0.807 5.057 1.00 89.31 92 ILE A CA 1
ATOM 728 C C . ILE A 1 92 ? -6.464 0.183 3.759 1.00 89.31 92 ILE A C 1
ATOM 730 O O . ILE A 1 92 ? -6.581 -1.033 3.626 1.00 89.31 92 ILE A O 1
ATOM 734 N N . LEU A 1 93 ? -6.708 1.030 2.759 1.00 87.94 93 LEU A N 1
ATOM 735 C CA . LEU A 1 93 ? -7.073 0.615 1.407 1.00 87.94 93 LEU A CA 1
ATOM 736 C C . LEU A 1 93 ? -6.004 1.069 0.417 1.00 87.94 93 LEU A C 1
ATOM 738 O O . LEU A 1 93 ? -5.887 2.260 0.139 1.00 87.94 93 LEU A O 1
ATOM 742 N N . VAL A 1 94 ? -5.268 0.121 -0.164 1.00 85.81 94 VAL A N 1
ATOM 743 C CA . VAL A 1 94 ? -4.336 0.402 -1.265 1.00 85.81 94 VAL A CA 1
ATOM 744 C C . VAL A 1 94 ? -5.094 0.383 -2.594 1.00 85.81 94 VAL A C 1
ATOM 746 O O . VAL A 1 94 ? -5.918 -0.503 -2.862 1.00 85.81 94 VAL A O 1
ATOM 749 N N . ARG A 1 95 ? -4.855 1.398 -3.424 1.00 85.62 95 ARG A N 1
ATOM 750 C CA . ARG A 1 95 ? -5.455 1.572 -4.746 1.00 85.62 95 ARG A CA 1
ATOM 751 C C . ARG A 1 95 ? -4.390 1.996 -5.746 1.00 85.62 95 ARG A C 1
ATOM 753 O O . ARG A 1 95 ? -3.519 2.806 -5.445 1.00 85.62 95 ARG A O 1
ATOM 760 N N . TRP A 1 96 ? -4.498 1.459 -6.952 1.00 87.06 96 TRP A N 1
ATOM 761 C CA . TRP A 1 96 ? -3.713 1.928 -8.082 1.00 87.06 96 TRP A CA 1
ATOM 762 C C . TRP A 1 96 ? -4.398 3.142 -8.717 1.00 87.06 96 TRP A C 1
ATOM 764 O O . TRP A 1 96 ? -5.614 3.127 -8.924 1.00 87.06 96 TRP A O 1
ATOM 774 N N . ILE A 1 97 ? -3.626 4.178 -9.036 1.00 81.38 97 ILE A N 1
ATOM 775 C CA . ILE A 1 97 ? -4.058 5.287 -9.885 1.00 81.38 97 ILE A CA 1
ATOM 776 C C . ILE A 1 97 ? -3.162 5.338 -11.113 1.00 81.38 97 ILE A C 1
ATOM 778 O O . ILE A 1 97 ? -1.949 5.230 -11.022 1.00 81.38 97 ILE A O 1
ATOM 782 N N . LYS A 1 98 ? -3.738 5.530 -12.293 1.00 76.12 98 LYS A N 1
ATOM 783 C CA . LYS A 1 98 ? -2.922 5.742 -13.483 1.00 76.12 98 LYS A CA 1
ATOM 784 C C . LYS A 1 98 ? -2.319 7.148 -13.432 1.00 76.12 98 LYS A C 1
ATOM 786 O O . LYS A 1 98 ? -3.044 8.123 -13.634 1.00 76.12 98 LYS A O 1
ATOM 791 N N . ALA A 1 99 ? -1.012 7.270 -13.200 1.00 65.06 99 ALA A N 1
ATOM 792 C CA . ALA A 1 99 ? -0.314 8.517 -13.490 1.00 65.06 99 ALA A CA 1
ATOM 793 C C . ALA A 1 99 ? -0.354 8.741 -15.011 1.00 65.06 99 ALA A C 1
ATOM 795 O O . ALA A 1 99 ? 0.169 7.948 -15.785 1.00 65.06 99 ALA A O 1
ATOM 796 N N . HIS A 1 100 ? -1.029 9.816 -15.423 1.00 56.19 100 HIS A N 1
ATOM 797 C CA . HIS A 1 100 ? -1.124 10.326 -16.796 1.00 56.19 100 HIS A CA 1
ATOM 798 C C . HIS A 1 100 ? -1.941 9.491 -17.805 1.00 56.19 100 HIS A C 1
ATOM 800 O O . HIS A 1 100 ? -1.454 8.598 -18.492 1.00 56.19 100 HIS A O 1
ATOM 806 N N . ALA A 1 101 ? -3.186 9.924 -18.028 1.00 48.28 101 ALA A N 1
ATOM 807 C CA . ALA A 1 101 ? -3.866 9.812 -19.324 1.00 48.28 101 ALA A CA 1
ATOM 808 C C . ALA A 1 101 ? -3.631 11.096 -20.153 1.00 48.28 101 ALA A C 1
ATOM 810 O O . ALA A 1 101 ? -4.568 11.735 -20.621 1.00 48.28 101 ALA A O 1
ATOM 811 N N . GLY A 1 102 ? -2.371 11.526 -20.258 1.00 51.78 102 GLY A N 1
ATOM 812 C CA . GLY A 1 102 ? -1.961 12.737 -20.967 1.00 51.78 102 GLY A CA 1
ATOM 813 C C . GLY A 1 102 ? -1.301 12.407 -22.299 1.00 51.78 102 GLY A C 1
ATOM 814 O O . GLY A 1 102 ? -0.100 12.588 -22.433 1.00 51.78 102 GLY A O 1
ATOM 815 N N . TYR A 1 103 ? -2.075 11.919 -23.267 1.00 49.16 103 TYR A N 1
ATOM 816 C CA . TYR A 1 103 ? -1.670 11.910 -24.673 1.00 49.16 103 TYR A CA 1
ATOM 817 C C . TYR A 1 103 ? -2.759 12.608 -25.490 1.00 49.16 103 TYR A C 1
ATOM 819 O O . TYR A 1 103 ? -3.744 12.009 -25.914 1.00 49.16 103 TYR A O 1
ATOM 827 N N . ARG A 1 104 ? -2.579 13.910 -25.703 1.00 51.28 104 ARG A N 1
ATOM 828 C CA . ARG A 1 104 ? -2.908 14.521 -26.988 1.00 51.28 104 ARG A CA 1
ATOM 829 C C . ARG A 1 104 ? -1.609 15.121 -27.488 1.00 51.28 104 ARG A C 1
ATOM 831 O O . ARG A 1 104 ? -1.180 16.156 -26.992 1.00 51.28 104 ARG A O 1
ATOM 838 N N . GLY A 1 105 ? -0.972 14.398 -28.402 1.00 52.50 105 GLY A N 1
ATOM 839 C CA . GLY A 1 105 ? -0.003 15.004 -29.292 1.00 52.50 105 GLY A CA 1
ATOM 840 C C . GLY A 1 105 ? -0.718 16.045 -30.147 1.00 52.50 105 GLY A C 1
ATOM 841 O O . GLY A 1 105 ? -1.827 15.804 -30.632 1.00 52.50 105 GLY A O 1
ATOM 842 N N . SER A 1 106 ? -0.081 17.195 -30.277 1.00 39.44 106 SER A N 1
ATOM 843 C CA . SER A 1 106 ? -0.237 18.134 -31.381 1.00 39.44 106 SER A CA 1
ATOM 844 C C . SER A 1 106 ? 1.135 18.722 -31.630 1.00 39.44 106 SER A C 1
ATOM 846 O O . SER A 1 106 ? 1.696 19.219 -30.624 1.00 39.44 106 SER A O 1
#

Radius of gyration: 14.52 Å; chains: 1; bounding box: 34×39×45 Å